Protein AF-G0EPQ3-F1 (afdb_monomer_lite)

Sequence (127 aa):
MQEYIYEPDIDYFKSIFKMFNYDDIDIEFLKEQLKNYTIQFRRMILNMNYTEPTEENGLPFISIKNYICYEVARLLTVNFVSNSDLINFIRTESLRLKELAIKDLSSIVVGENSYDSVRLYGDIKKP

Structure (mmCIF, N/CA/C/O backbone):
data_AF-G0EPQ3-F1
#
_entry.id   AF-G0EPQ3-F1
#
loop_
_atom_site.group_PDB
_atom_site.id
_atom_site.type_symbol
_atom_site.label_atom_id
_atom_site.label_alt_id
_atom_site.label_comp_id
_atom_site.label_asym_id
_atom_site.label_entity_id
_atom_site.label_seq_id
_atom_site.pdbx_PDB_ins_code
_atom_site.Cartn_x
_atom_site.Cartn_y
_atom_site.Cartn_z
_atom_site.occupancy
_atom_site.B_iso_or_equiv
_atom_site.auth_seq_id
_atom_site.auth_comp_id
_atom_site.auth_asym_id
_atom_site.auth_atom_id
_atom_site.pdbx_PDB_model_num
ATOM 1 N N . MET A 1 1 ? 3.459 -14.525 13.450 1.00 52.00 1 MET A N 1
ATOM 2 C CA . MET A 1 1 ? 3.667 -13.212 12.802 1.00 52.00 1 MET A CA 1
ATOM 3 C C . MET A 1 1 ? 2.276 -12.630 12.625 1.00 52.00 1 MET A C 1
ATOM 5 O O . MET A 1 1 ? 1.417 -13.396 12.219 1.00 52.00 1 MET A O 1
ATOM 9 N N . GLN A 1 2 ? 2.005 -11.400 13.060 1.00 62.53 2 GLN A N 1
ATOM 10 C CA . GLN A 1 2 ? 0.649 -10.843 12.985 1.00 62.53 2 GLN A CA 1
ATOM 11 C C . GLN A 1 2 ? 0.399 -10.340 11.560 1.00 62.53 2 GLN A C 1
ATOM 13 O O . GLN A 1 2 ? 1.178 -9.519 11.081 1.00 62.53 2 GLN A O 1
ATOM 18 N N . GLU A 1 3 ? -0.625 -10.874 10.898 1.00 76.94 3 GLU A N 1
ATOM 19 C CA . GLU A 1 3 ? -1.091 -10.409 9.588 1.00 76.94 3 GLU A CA 1
ATOM 20 C C . GLU A 1 3 ? -2.077 -9.256 9.795 1.00 76.94 3 GLU A C 1
ATOM 22 O O . GLU A 1 3 ? -2.974 -9.342 10.638 1.00 76.94 3 GLU A O 1
ATOM 27 N N . TYR A 1 4 ? -1.888 -8.157 9.063 1.00 89.19 4 TYR A N 1
ATOM 28 C CA . TYR A 1 4 ? -2.784 -7.003 9.112 1.00 89.19 4 TYR A CA 1
ATOM 29 C C . TYR A 1 4 ? -3.772 -7.073 7.951 1.00 89.19 4 TYR A C 1
ATOM 31 O O . TYR A 1 4 ? -3.369 -7.289 6.812 1.00 89.19 4 TYR A O 1
ATOM 39 N N . ILE A 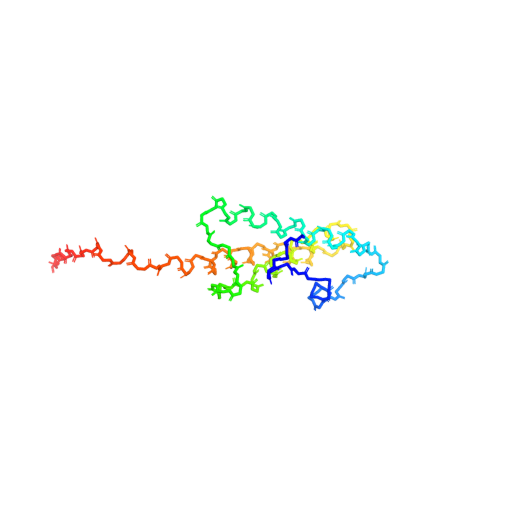1 5 ? -5.054 -6.796 8.201 1.00 90.50 5 ILE A N 1
ATOM 40 C CA . ILE A 1 5 ? -6.110 -6.860 7.167 1.00 90.50 5 ILE A CA 1
ATOM 41 C C . ILE A 1 5 ? -5.867 -5.911 5.978 1.00 90.50 5 ILE A C 1
ATOM 43 O O . ILE A 1 5 ? -6.416 -6.086 4.891 1.00 90.50 5 ILE A O 1
ATOM 47 N N . TYR A 1 6 ? -5.043 -4.883 6.194 1.00 93.06 6 TYR A N 1
ATOM 48 C CA . TYR A 1 6 ? -4.659 -3.876 5.209 1.00 93.06 6 TYR A CA 1
ATOM 49 C C . TYR A 1 6 ? -3.250 -4.070 4.646 1.00 93.06 6 TYR A C 1
ATOM 51 O O . TYR A 1 6 ? -2.821 -3.238 3.848 1.00 93.06 6 TYR A O 1
ATOM 59 N N . GLU A 1 7 ? -2.531 -5.129 5.031 1.00 95.31 7 GLU A N 1
ATOM 60 C CA . GLU A 1 7 ? -1.256 -5.478 4.403 1.00 95.31 7 GLU A CA 1
ATOM 61 C C . GLU A 1 7 ? -1.522 -5.915 2.952 1.00 95.31 7 GLU A C 1
ATOM 63 O O . GLU A 1 7 ? -2.304 -6.842 2.711 1.00 95.31 7 GLU A O 1
ATOM 68 N N . PRO A 1 8 ? -0.945 -5.240 1.944 1.00 95.56 8 PRO A N 1
ATOM 69 C CA . PRO A 1 8 ? -1.068 -5.688 0.569 1.00 95.56 8 PRO A CA 1
ATOM 70 C C . PRO A 1 8 ? -0.170 -6.889 0.303 1.00 95.56 8 PRO A C 1
ATOM 72 O O . PRO A 1 8 ? 1.026 -6.853 0.584 1.00 95.56 8 PRO A O 1
ATOM 75 N N . ASP A 1 9 ? -0.738 -7.921 -0.314 1.00 95.00 9 ASP A N 1
ATOM 76 C CA . ASP A 1 9 ? 0.043 -8.968 -0.958 1.00 95.00 9 ASP A CA 1
ATOM 77 C C . ASP A 1 9 ? 0.601 -8.486 -2.314 1.00 95.00 9 ASP A C 1
ATOM 79 O O . ASP A 1 9 ? 0.257 -7.416 -2.837 1.00 95.00 9 ASP A O 1
ATOM 83 N N . ILE A 1 10 ? 1.498 -9.288 -2.891 1.00 95.00 10 ILE A N 1
ATOM 84 C CA . ILE A 1 10 ? 2.119 -8.974 -4.183 1.00 95.00 10 ILE A CA 1
ATOM 85 C C . ILE A 1 10 ? 1.088 -8.912 -5.303 1.00 95.00 10 ILE A C 1
ATOM 87 O O . ILE A 1 10 ? 1.212 -8.066 -6.187 1.00 95.00 10 ILE A O 1
ATOM 91 N N . ASP A 1 11 ? 0.103 -9.804 -5.308 1.00 95.75 11 ASP A N 1
ATOM 92 C CA . ASP A 1 11 ? -0.851 -9.900 -6.410 1.00 95.75 11 ASP A CA 1
ATOM 93 C C . ASP A 1 11 ? -1.739 -8.653 -6.455 1.00 95.75 11 ASP A C 1
ATOM 95 O O . ASP A 1 11 ? -1.967 -8.082 -7.524 1.00 95.75 11 ASP A O 1
ATOM 99 N N . TYR A 1 12 ? -2.130 -8.140 -5.289 1.00 96.00 12 TYR A N 1
ATOM 100 C CA . TYR A 1 12 ? -2.802 -6.861 -5.127 1.00 96.00 12 TYR A CA 1
ATOM 101 C C . TYR A 1 12 ? -1.934 -5.715 -5.650 1.00 96.00 12 TYR A C 1
ATOM 103 O O . TYR A 1 12 ? -2.402 -4.916 -6.464 1.00 96.00 12 TYR A O 1
ATOM 111 N N . PHE A 1 13 ? -0.653 -5.664 -5.273 1.00 96.44 13 PHE A N 1
ATOM 112 C CA . PHE A 1 13 ? 0.275 -4.650 -5.783 1.00 96.44 13 PHE A CA 1
ATOM 113 C C . PHE A 1 13 ? 0.406 -4.698 -7.317 1.00 96.44 13 PHE A C 1
ATOM 115 O O . PHE A 1 13 ? 0.289 -3.670 -7.991 1.00 96.44 13 PHE A O 1
ATOM 122 N N . LYS A 1 14 ? 0.588 -5.898 -7.884 1.00 94.69 14 LYS A N 1
ATOM 123 C CA . LYS A 1 14 ? 0.682 -6.139 -9.334 1.00 94.69 14 LYS A CA 1
ATOM 124 C C . LYS A 1 14 ? -0.598 -5.777 -10.077 1.00 94.69 14 LYS A C 1
ATOM 126 O O . LYS A 1 14 ? -0.541 -5.303 -11.212 1.00 94.69 14 LYS A O 1
ATOM 131 N N . SER A 1 15 ? -1.753 -5.963 -9.439 1.00 95.06 15 SER A N 1
ATOM 132 C CA . SER A 1 15 ? -3.044 -5.601 -10.023 1.00 95.06 15 SER A CA 1
ATOM 133 C C . SER A 1 15 ? -3.184 -4.088 -10.242 1.00 95.06 15 SER A C 1
ATOM 135 O O . SER A 1 15 ? -3.786 -3.678 -11.238 1.00 95.06 15 SER A O 1
ATOM 137 N N . ILE A 1 16 ? -2.575 -3.276 -9.367 1.00 93.75 16 ILE A N 1
ATOM 138 C CA . ILE A 1 16 ? -2.585 -1.808 -9.437 1.00 93.75 16 ILE A CA 1
ATOM 139 C C . ILE A 1 16 ? -1.519 -1.302 -10.418 1.00 93.75 16 ILE A C 1
ATOM 141 O O . ILE A 1 16 ? -1.812 -0.454 -11.259 1.00 93.75 16 ILE A O 1
ATOM 145 N N . PHE A 1 17 ? -0.290 -1.825 -10.348 1.00 92.56 17 PHE A N 1
ATOM 146 C CA . PHE A 1 17 ? 0.865 -1.244 -11.042 1.00 92.56 17 PHE A CA 1
ATOM 147 C C . PHE A 1 17 ? 1.411 -2.087 -12.196 1.00 92.56 17 PHE A C 1
ATOM 149 O O . PHE A 1 17 ? 2.591 -2.418 -12.255 1.00 92.56 17 PHE A O 1
ATOM 156 N N . LYS A 1 18 ? 0.578 -2.328 -13.209 1.00 88.81 18 LYS A N 1
ATOM 157 C CA . LYS A 1 18 ? 0.947 -3.099 -14.416 1.00 88.81 18 LYS A CA 1
ATOM 158 C C . LYS A 1 18 ? 2.092 -2.506 -15.255 1.00 88.81 18 LYS A C 1
ATOM 160 O O . LYS A 1 18 ? 2.534 -3.134 -16.208 1.00 88.81 18 LYS A O 1
ATOM 165 N N . MET A 1 19 ? 2.525 -1.287 -14.945 1.00 82.88 19 MET A N 1
ATOM 166 C CA . MET A 1 19 ? 3.576 -0.565 -15.664 1.00 82.88 19 MET A CA 1
ATOM 167 C C . MET A 1 19 ? 5.002 -0.992 -15.289 1.00 82.88 19 MET A C 1
ATOM 169 O O . MET A 1 19 ? 5.934 -0.645 -16.008 1.00 82.88 19 MET A O 1
ATOM 173 N N . PHE A 1 20 ? 5.192 -1.689 -14.164 1.00 87.31 20 PHE A N 1
ATOM 174 C CA . PHE A 1 20 ? 6.510 -2.177 -13.763 1.00 87.31 20 PHE A CA 1
ATOM 175 C C . PHE A 1 20 ? 6.847 -3.486 -14.477 1.00 87.31 20 PHE A C 1
ATOM 177 O O . PHE A 1 20 ? 5.996 -4.369 -14.593 1.00 87.31 20 PHE A O 1
ATOM 184 N N . ASN A 1 21 ? 8.107 -3.637 -14.893 1.00 88.19 21 ASN A N 1
ATOM 185 C CA . ASN A 1 21 ? 8.623 -4.941 -15.280 1.00 88.19 21 ASN A CA 1
ATOM 186 C C . ASN A 1 21 ? 9.013 -5.722 -14.020 1.00 88.19 21 ASN A C 1
ATOM 188 O O . ASN A 1 21 ? 10.030 -5.436 -13.394 1.00 88.19 21 ASN A O 1
ATOM 192 N N . TYR A 1 22 ? 8.185 -6.686 -13.624 1.00 89.06 22 TYR A N 1
ATOM 193 C CA . TYR A 1 22 ? 8.405 -7.454 -12.398 1.00 89.06 22 TYR A CA 1
ATOM 194 C C . TYR A 1 22 ? 9.529 -8.483 -12.504 1.00 89.06 22 TYR A C 1
ATOM 196 O O . TYR A 1 22 ? 9.973 -8.966 -11.467 1.00 89.06 22 TYR A O 1
ATOM 204 N N . ASP A 1 23 ? 10.003 -8.785 -13.714 1.00 88.81 23 ASP A N 1
ATOM 205 C CA . ASP A 1 23 ? 11.164 -9.656 -13.913 1.00 88.81 23 ASP A CA 1
ATOM 206 C C . ASP A 1 23 ? 12.472 -8.962 -13.482 1.00 88.81 23 ASP A C 1
ATOM 208 O O . ASP A 1 23 ? 13.429 -9.630 -13.097 1.00 88.81 23 ASP A O 1
ATOM 212 N N . ASP A 1 24 ? 12.487 -7.622 -13.471 1.00 87.38 24 ASP A N 1
ATOM 213 C CA . ASP A 1 24 ? 13.635 -6.798 -13.064 1.00 87.38 24 ASP A CA 1
ATOM 214 C C . ASP A 1 24 ? 13.599 -6.412 -11.571 1.00 87.38 24 ASP A C 1
ATOM 216 O O . ASP A 1 24 ? 14.478 -5.698 -11.082 1.00 87.38 24 ASP A O 1
ATOM 220 N N . ILE A 1 25 ? 12.570 -6.847 -10.836 1.00 88.56 25 ILE A N 1
ATOM 221 C CA . ILE A 1 25 ? 12.334 -6.468 -9.439 1.00 88.56 25 ILE A CA 1
ATOM 222 C C . ILE A 1 25 ? 12.485 -7.696 -8.547 1.00 88.56 25 ILE A C 1
ATOM 224 O O . ILE A 1 25 ? 11.806 -8.705 -8.730 1.00 88.56 25 ILE A O 1
ATOM 228 N N . ASP A 1 26 ? 13.315 -7.579 -7.509 1.00 92.12 26 ASP A N 1
ATOM 229 C CA . ASP A 1 26 ? 13.375 -8.584 -6.450 1.00 92.12 26 ASP A CA 1
ATOM 230 C C . ASP A 1 26 ? 12.030 -8.642 -5.700 1.00 92.12 26 ASP A C 1
ATOM 232 O O . ASP A 1 26 ? 11.612 -7.707 -5.008 1.00 92.12 26 ASP A O 1
ATOM 236 N N . ILE A 1 27 ? 11.327 -9.762 -5.872 1.00 93.31 27 ILE A N 1
ATOM 237 C CA . ILE A 1 27 ? 10.005 -9.999 -5.295 1.00 93.31 27 ILE A CA 1
ATOM 238 C C . ILE A 1 27 ? 10.065 -10.118 -3.769 1.00 93.31 27 ILE A C 1
ATOM 240 O O . ILE A 1 27 ? 9.127 -9.685 -3.098 1.00 93.31 27 ILE A O 1
ATOM 244 N N . GLU A 1 28 ? 11.143 -10.661 -3.200 1.00 94.44 28 GLU A N 1
ATOM 245 C CA . GLU A 1 28 ? 11.290 -10.741 -1.743 1.00 94.44 28 GLU A CA 1
ATOM 246 C C . GLU A 1 28 ? 11.521 -9.352 -1.152 1.00 94.44 28 GLU A C 1
ATOM 248 O O . GLU A 1 28 ? 10.866 -8.985 -0.173 1.00 94.44 28 GLU A O 1
ATOM 253 N N . PHE A 1 29 ? 12.337 -8.531 -1.817 1.00 92.69 29 PHE A N 1
ATOM 254 C CA . PHE A 1 29 ? 12.464 -7.118 -1.469 1.00 92.69 29 PHE A CA 1
ATOM 255 C C . PHE A 1 29 ? 11.105 -6.403 -1.515 1.00 92.69 29 PHE A C 1
ATOM 257 O O . PHE A 1 29 ? 10.753 -5.681 -0.580 1.00 92.69 29 PHE A O 1
ATOM 264 N N . LEU A 1 30 ? 10.299 -6.631 -2.560 1.00 94.06 30 LEU A N 1
ATOM 265 C CA . LEU A 1 30 ? 8.967 -6.032 -2.682 1.00 94.06 30 LEU A CA 1
ATOM 266 C C . LEU A 1 30 ? 8.043 -6.416 -1.513 1.00 94.06 30 LEU A C 1
ATOM 268 O O . LEU A 1 30 ? 7.409 -5.533 -0.930 1.00 94.06 30 LEU A O 1
ATOM 272 N N . LYS A 1 31 ? 7.986 -7.704 -1.139 1.00 95.12 31 LYS A N 1
ATOM 273 C CA . LYS A 1 31 ? 7.214 -8.167 0.033 1.00 95.12 31 LYS A CA 1
ATOM 274 C C . LYS A 1 31 ? 7.675 -7.472 1.307 1.00 95.12 31 LYS A C 1
ATOM 276 O O . LYS A 1 31 ? 6.851 -7.011 2.096 1.00 95.12 31 LYS A O 1
ATOM 281 N N . GLU A 1 32 ? 8.989 -7.384 1.503 1.00 95.31 32 GLU A N 1
ATOM 282 C CA . GLU A 1 32 ? 9.562 -6.750 2.683 1.00 95.31 32 GLU A CA 1
ATOM 283 C C . GLU A 1 32 ? 9.166 -5.272 2.764 1.00 95.31 32 GLU A C 1
ATOM 285 O O . GLU A 1 32 ? 8.764 -4.797 3.827 1.00 95.31 32 GLU A O 1
ATOM 290 N N . GLN A 1 33 ? 9.199 -4.549 1.640 1.00 95.25 33 GLN A N 1
ATOM 291 C CA . GLN A 1 33 ? 8.776 -3.150 1.604 1.00 95.25 33 GLN A CA 1
ATOM 292 C C . GLN A 1 33 ? 7.283 -2.987 1.912 1.00 95.25 33 GLN A C 1
ATOM 294 O O . GLN A 1 33 ? 6.936 -2.141 2.736 1.00 95.25 33 GLN A O 1
ATOM 299 N N . LEU A 1 34 ? 6.398 -3.809 1.335 1.00 96.38 34 LEU A N 1
ATOM 300 C CA . LEU A 1 34 ? 4.955 -3.757 1.626 1.00 96.38 34 LEU A CA 1
ATOM 301 C C . LEU A 1 34 ? 4.674 -3.940 3.123 1.00 96.38 34 LEU A C 1
ATOM 303 O O . LEU A 1 34 ? 3.947 -3.152 3.737 1.00 96.38 34 LEU A O 1
ATOM 307 N N . LYS A 1 35 ? 5.339 -4.912 3.745 1.00 95.75 35 LYS A N 1
ATOM 308 C CA . LYS A 1 35 ? 5.240 -5.154 5.183 1.00 95.75 35 LYS A CA 1
ATOM 309 C C . LYS A 1 35 ? 5.830 -4.017 6.020 1.00 95.75 35 LYS A C 1
ATOM 311 O O . LYS A 1 35 ? 5.217 -3.572 6.993 1.00 95.75 35 LYS A O 1
ATOM 316 N N . ASN A 1 36 ? 7.003 -3.510 5.648 1.00 95.69 36 ASN A N 1
ATOM 317 C CA . ASN A 1 36 ? 7.658 -2.411 6.355 1.00 95.69 36 ASN A CA 1
ATOM 318 C C . ASN A 1 36 ? 6.779 -1.154 6.363 1.00 95.69 36 ASN A C 1
ATOM 320 O O . ASN A 1 36 ? 6.590 -0.544 7.418 1.00 95.69 36 ASN A O 1
ATOM 324 N N . TYR A 1 37 ? 6.185 -0.796 5.223 1.00 95.50 37 TYR A N 1
ATOM 325 C CA . TYR A 1 37 ? 5.268 0.341 5.132 1.00 95.50 37 TYR A CA 1
ATOM 326 C C . TYR A 1 37 ? 3.951 0.10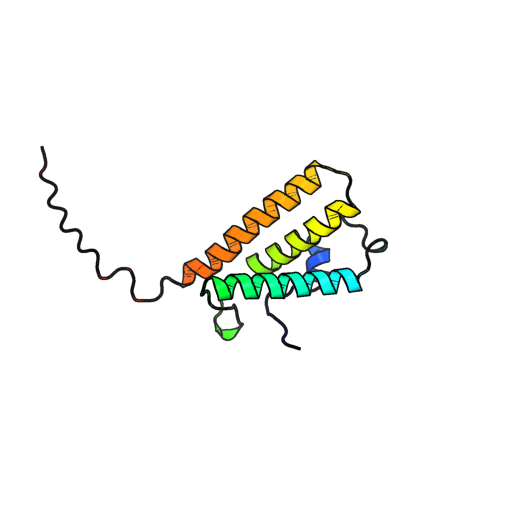9 5.884 1.00 95.50 37 TYR A C 1
ATOM 328 O O . TYR A 1 37 ? 3.442 1.047 6.499 1.00 95.50 37 TYR A O 1
ATOM 336 N N . THR A 1 38 ? 3.450 -1.128 5.935 1.00 95.88 38 THR A N 1
ATOM 337 C CA . THR A 1 38 ? 2.303 -1.505 6.782 1.00 95.88 38 THR A CA 1
ATOM 338 C C . THR A 1 38 ? 2.593 -1.220 8.259 1.00 95.88 38 THR A C 1
ATOM 340 O O . THR A 1 38 ? 1.833 -0.516 8.927 1.00 95.88 38 THR A O 1
ATOM 343 N N . ILE A 1 39 ? 3.747 -1.670 8.765 1.00 95.06 39 ILE A N 1
ATOM 344 C CA . ILE A 1 39 ? 4.177 -1.427 10.152 1.00 95.06 39 ILE A CA 1
ATOM 345 C C . ILE A 1 39 ? 4.383 0.071 10.419 1.00 95.06 39 ILE A C 1
ATOM 347 O O . ILE A 1 39 ? 4.025 0.565 11.492 1.00 95.06 39 ILE A O 1
ATOM 351 N N . GLN A 1 40 ? 4.962 0.812 9.469 1.00 94.19 40 GLN A N 1
ATOM 352 C CA . GLN A 1 40 ? 5.144 2.260 9.598 1.00 94.19 40 GLN A CA 1
ATOM 353 C C . GLN A 1 40 ? 3.805 2.997 9.684 1.00 94.19 40 GLN A C 1
ATOM 355 O O . GLN A 1 40 ? 3.634 3.838 10.568 1.00 94.19 40 GLN A O 1
ATOM 360 N N . PHE A 1 41 ? 2.849 2.664 8.813 1.00 93.31 41 PHE A N 1
ATOM 361 C CA . PHE A 1 41 ? 1.518 3.263 8.846 1.00 93.31 41 PHE A CA 1
ATOM 362 C C . PHE A 1 41 ? 0.797 2.939 10.156 1.00 93.31 41 PHE A C 1
ATOM 364 O O . PHE A 1 41 ? 0.276 3.843 10.803 1.00 93.31 41 PHE A O 1
ATOM 371 N N . ARG A 1 42 ? 0.863 1.685 10.615 1.00 93.56 42 ARG A N 1
ATOM 372 C CA . ARG A 1 42 ? 0.325 1.278 11.917 1.00 93.56 42 ARG A CA 1
ATOM 373 C C . ARG A 1 42 ? 0.874 2.127 13.064 1.00 93.56 42 ARG A C 1
ATOM 375 O O . ARG A 1 42 ? 0.121 2.653 13.877 1.00 93.56 42 ARG A O 1
ATOM 382 N N . ARG A 1 43 ? 2.199 2.284 13.136 1.00 93.81 43 ARG A N 1
ATOM 383 C CA . ARG A 1 43 ? 2.840 3.131 14.157 1.00 93.81 43 ARG A CA 1
ATOM 384 C C . ARG A 1 43 ? 2.345 4.572 14.069 1.00 93.81 43 ARG A C 1
ATOM 386 O O . ARG A 1 43 ? 2.078 5.178 15.100 1.00 93.81 43 ARG A O 1
ATOM 393 N N . MET A 1 44 ? 2.201 5.105 12.856 1.00 92.38 44 MET A N 1
ATOM 394 C CA . MET A 1 44 ? 1.685 6.455 12.634 1.00 92.38 44 MET A CA 1
ATOM 395 C C . MET A 1 44 ? 0.269 6.617 13.198 1.00 92.38 44 MET A C 1
ATOM 397 O O . MET A 1 44 ? 0.043 7.546 13.966 1.00 92.38 44 MET A O 1
ATOM 401 N N . ILE A 1 45 ? -0.663 5.717 12.871 1.00 91.81 45 ILE A N 1
ATOM 402 C CA . ILE A 1 45 ? -2.058 5.847 13.320 1.00 91.81 45 ILE A CA 1
ATOM 403 C C . ILE A 1 45 ? -2.198 5.671 14.836 1.00 91.81 45 ILE A C 1
ATOM 405 O O . ILE A 1 45 ? -2.932 6.428 15.465 1.00 91.81 45 ILE A O 1
ATOM 409 N N . LEU A 1 46 ? -1.424 4.766 15.444 1.00 89.44 46 LEU A N 1
ATOM 410 C CA . LEU A 1 46 ? -1.413 4.583 16.898 1.00 89.44 46 LEU A CA 1
ATOM 411 C C . LEU A 1 46 ? -0.829 5.802 17.621 1.00 89.44 46 LEU A C 1
ATOM 413 O O . LEU A 1 46 ? -1.374 6.228 18.633 1.00 89.44 46 LEU A O 1
ATOM 417 N N . ASN A 1 47 ? 0.226 6.417 17.075 1.00 91.81 47 ASN A N 1
ATOM 418 C CA . ASN A 1 47 ? 0.780 7.666 17.611 1.00 91.81 47 ASN A CA 1
ATOM 419 C C . ASN A 1 47 ? -0.209 8.841 17.512 1.00 91.81 47 ASN A C 1
ATOM 421 O O . ASN A 1 47 ? -0.111 9.794 18.280 1.00 91.81 47 ASN A O 1
ATOM 425 N N . MET A 1 48 ? -1.150 8.782 16.567 1.00 88.81 48 MET A N 1
ATOM 426 C CA . MET A 1 48 ? -2.241 9.749 16.415 1.00 88.81 48 MET A CA 1
ATOM 427 C C . MET A 1 48 ? -3.484 9.390 17.250 1.00 88.81 48 MET A C 1
ATOM 429 O O . MET A 1 48 ? -4.488 10.091 17.160 1.00 88.81 48 MET A O 1
ATOM 433 N N . ASN A 1 49 ? -3.420 8.340 18.078 1.00 88.38 49 ASN A N 1
ATOM 434 C CA . ASN A 1 49 ? -4.530 7.800 18.872 1.00 88.38 49 ASN A CA 1
ATOM 435 C C . ASN A 1 49 ? -5.729 7.301 18.043 1.00 88.38 49 ASN A C 1
ATOM 437 O O . ASN A 1 49 ? -6.853 7.275 18.543 1.00 88.38 49 ASN A O 1
ATOM 441 N N . TYR A 1 50 ? -5.513 6.890 16.791 1.00 88.25 50 TYR A N 1
ATOM 442 C CA . TYR A 1 50 ? -6.544 6.208 16.009 1.00 88.25 50 TYR A CA 1
ATOM 443 C C . TYR A 1 50 ? -6.601 4.718 16.341 1.00 88.25 50 TYR A C 1
ATOM 445 O O . TYR A 1 50 ? -5.584 4.075 16.614 1.00 88.25 50 TYR A O 1
ATOM 453 N N . THR A 1 51 ? -7.804 4.160 16.252 1.00 87.88 51 THR A N 1
ATOM 454 C CA . THR A 1 51 ? -8.034 2.721 16.354 1.00 87.88 51 THR A CA 1
ATOM 455 C C . THR A 1 51 ? -7.512 2.014 15.105 1.00 87.88 51 THR A C 1
ATOM 457 O O . THR A 1 51 ? -7.753 2.444 13.978 1.00 87.88 51 THR A O 1
ATOM 460 N N . GLU A 1 52 ? -6.792 0.915 15.308 1.00 89.38 52 GLU A N 1
ATOM 461 C CA . GLU A 1 52 ? -6.330 0.052 14.223 1.00 89.38 52 GLU A CA 1
ATOM 462 C C . GLU A 1 52 ? -7.517 -0.680 13.567 1.00 89.38 52 GLU A C 1
ATOM 464 O O . GLU A 1 52 ? -8.328 -1.266 14.288 1.00 89.38 52 GLU A O 1
ATOM 469 N N . PRO A 1 53 ? -7.635 -0.692 12.227 1.00 88.75 53 PRO A N 1
ATOM 470 C CA . PRO A 1 53 ? -8.650 -1.482 11.540 1.00 88.75 53 PRO A CA 1
ATOM 471 C C . PRO A 1 53 ? -8.485 -2.980 11.773 1.00 88.75 53 PRO A C 1
ATOM 473 O O . PRO A 1 53 ? -7.404 -3.536 11.577 1.00 88.75 53 PRO A O 1
ATOM 476 N N . THR A 1 54 ? -9.582 -3.628 12.146 1.00 88.25 54 THR A N 1
ATOM 477 C CA . THR A 1 54 ? -9.702 -5.079 12.300 1.00 88.25 54 THR A CA 1
ATOM 478 C C . THR A 1 54 ? -10.971 -5.556 11.599 1.00 88.25 54 THR A C 1
ATOM 480 O O . THR A 1 54 ? -11.861 -4.759 11.299 1.00 88.25 54 THR A O 1
ATOM 483 N N . GLU A 1 55 ? -11.081 -6.858 11.330 1.00 83.19 55 GLU A N 1
ATOM 484 C CA . GLU A 1 55 ? -12.320 -7.413 10.761 1.00 83.19 55 GLU A CA 1
ATOM 485 C C . GLU A 1 55 ? -13.526 -7.165 11.682 1.00 83.19 55 GLU A C 1
ATOM 487 O O . GLU A 1 55 ? -14.638 -6.951 11.211 1.00 83.19 55 GLU A O 1
ATOM 492 N N . GLU A 1 56 ? -13.291 -7.132 12.997 1.00 83.62 56 GLU A N 1
ATOM 493 C CA . GLU A 1 56 ? -14.323 -6.968 14.023 1.00 83.62 56 GLU A CA 1
ATOM 494 C C . GLU A 1 56 ? -14.878 -5.542 14.102 1.00 83.62 56 GLU A C 1
ATOM 496 O O . GLU A 1 56 ? -16.075 -5.363 14.321 1.00 83.62 56 GLU A O 1
ATOM 501 N N . ASN A 1 57 ? -14.030 -4.519 13.938 1.00 82.12 57 ASN A N 1
ATOM 502 C CA . ASN A 1 57 ? -14.464 -3.123 14.050 1.00 82.12 57 ASN A CA 1
ATOM 503 C C . ASN A 1 57 ? -14.952 -2.521 12.726 1.00 82.12 57 ASN A C 1
ATOM 505 O O . ASN A 1 57 ? -15.475 -1.407 12.727 1.00 82.12 57 ASN A O 1
ATOM 509 N N . GLY A 1 58 ? -14.791 -3.244 11.611 1.00 77.38 58 GLY A N 1
ATOM 510 C CA . GLY A 1 58 ? -15.300 -2.851 10.298 1.00 77.38 58 GLY A CA 1
ATOM 511 C C . GLY A 1 58 ? -14.741 -1.524 9.779 1.00 77.38 58 GLY A C 1
ATOM 512 O O . GLY A 1 58 ? -15.344 -0.922 8.889 1.00 77.38 58 GLY A O 1
ATOM 513 N N . LEU A 1 59 ? -13.621 -1.041 10.332 1.00 84.81 59 LEU A N 1
ATOM 514 C CA . LEU A 1 59 ? -13.040 0.227 9.909 1.00 84.81 59 LEU A CA 1
ATOM 515 C C . LEU A 1 59 ? -12.559 0.130 8.450 1.00 84.81 59 LEU A C 1
ATOM 517 O O . LEU A 1 59 ? -11.967 -0.878 8.050 1.00 84.81 59 LEU A O 1
ATOM 521 N N . PRO A 1 60 ? -12.768 1.182 7.642 1.00 86.50 60 PRO A N 1
ATOM 522 C CA . PRO A 1 60 ? -12.310 1.230 6.260 1.00 86.50 60 PRO A CA 1
ATOM 523 C C . PRO A 1 60 ? -10.792 1.045 6.172 1.00 86.50 60 PRO A C 1
ATOM 525 O O . PRO A 1 60 ? -10.015 1.744 6.820 1.00 86.50 60 PRO A O 1
ATOM 528 N N . PHE A 1 61 ? -10.370 0.107 5.325 1.00 89.75 61 PHE A N 1
ATOM 529 C CA . PHE A 1 61 ? -8.967 -0.296 5.231 1.00 89.75 61 PHE A CA 1
ATOM 530 C C . PHE A 1 61 ? -8.415 -0.322 3.795 1.00 89.75 61 PHE A C 1
ATOM 532 O O . PHE A 1 61 ? -7.203 -0.391 3.593 1.00 89.75 61 PHE A O 1
ATOM 539 N N . ILE A 1 62 ? -9.277 -0.194 2.778 1.00 91.25 62 ILE A N 1
ATOM 540 C CA . ILE A 1 62 ? -8.875 -0.191 1.359 1.00 91.25 62 ILE A CA 1
ATOM 541 C C . ILE A 1 62 ? -7.980 1.014 1.039 1.00 91.25 62 ILE A C 1
ATOM 543 O O . ILE A 1 62 ? -6.957 0.863 0.374 1.00 91.25 62 ILE A O 1
ATOM 547 N N . SER A 1 63 ? -8.320 2.204 1.544 1.00 91.62 63 SER A N 1
ATOM 548 C CA . SER A 1 63 ? -7.514 3.420 1.362 1.00 91.62 63 SER A CA 1
ATOM 549 C C . SER A 1 63 ? -6.113 3.270 1.965 1.00 91.62 63 SER A C 1
ATOM 551 O O . SER A 1 63 ? -5.136 3.715 1.365 1.00 91.62 63 SER A O 1
ATOM 553 N N . ILE A 1 64 ? -6.001 2.574 3.103 1.00 93.81 64 ILE A N 1
ATOM 554 C CA . ILE A 1 64 ? -4.723 2.246 3.752 1.00 93.81 64 ILE A CA 1
ATOM 555 C C . ILE A 1 64 ? -3.916 1.287 2.873 1.00 93.81 64 ILE A C 1
ATOM 557 O O . ILE A 1 64 ? -2.749 1.549 2.578 1.00 93.81 64 ILE A O 1
ATOM 561 N N . LYS A 1 65 ? -4.556 0.211 2.399 1.00 95.38 65 LYS A N 1
ATOM 562 C CA . LYS A 1 65 ? -3.942 -0.788 1.513 1.00 95.38 65 LYS A CA 1
ATOM 563 C C . LYS A 1 65 ? -3.395 -0.138 0.235 1.00 95.38 65 LYS A C 1
ATOM 565 O O . LYS A 1 65 ? -2.259 -0.392 -0.166 1.00 95.38 65 LYS A O 1
ATOM 570 N N . ASN A 1 66 ? -4.167 0.768 -0.366 1.00 95.88 66 ASN A N 1
ATOM 571 C CA . ASN A 1 66 ? -3.751 1.529 -1.542 1.00 95.88 66 ASN A CA 1
ATOM 572 C C . ASN A 1 66 ? -2.608 2.497 -1.227 1.00 95.88 66 ASN A C 1
ATOM 574 O O . ASN A 1 66 ? -1.635 2.528 -1.972 1.00 95.88 66 ASN A O 1
ATOM 578 N N . TYR A 1 67 ? -2.680 3.243 -0.122 1.00 96.12 67 TYR A N 1
ATOM 579 C CA . TYR A 1 67 ? -1.593 4.125 0.308 1.00 96.12 67 TYR A CA 1
ATOM 580 C C . TYR A 1 67 ? -0.259 3.369 0.427 1.00 96.12 67 TYR A C 1
ATOM 582 O O . TYR A 1 67 ? 0.748 3.813 -0.123 1.00 96.12 67 TYR A O 1
ATOM 590 N N . ILE A 1 68 ? -0.261 2.196 1.069 1.00 96.75 68 ILE A N 1
ATOM 591 C CA . ILE A 1 68 ? 0.938 1.356 1.214 1.00 96.75 68 ILE A CA 1
ATOM 592 C C . ILE A 1 68 ? 1.494 0.966 -0.161 1.00 96.75 68 ILE A C 1
ATOM 594 O O . ILE A 1 68 ? 2.694 1.103 -0.401 1.00 96.75 68 ILE A O 1
ATOM 598 N N . CYS A 1 69 ? 0.629 0.543 -1.090 1.00 97.12 69 CYS A N 1
ATOM 599 C CA . CYS A 1 69 ? 1.050 0.219 -2.453 1.00 97.12 69 CYS A CA 1
ATOM 600 C C . CYS A 1 69 ? 1.684 1.433 -3.152 1.00 97.12 69 CYS A C 1
ATOM 602 O O . CYS A 1 69 ? 2.732 1.305 -3.778 1.00 97.12 69 CYS A O 1
ATOM 604 N N . TYR A 1 70 ? 1.092 2.622 -3.035 1.00 96.38 70 TYR A N 1
ATOM 605 C CA . TYR A 1 70 ? 1.618 3.827 -3.682 1.00 96.38 70 TYR A CA 1
ATOM 606 C C . TYR A 1 70 ? 2.940 4.314 -3.075 1.00 96.38 70 TYR A C 1
ATOM 608 O O . TYR A 1 70 ? 3.808 4.773 -3.818 1.00 96.38 70 TYR A O 1
ATOM 616 N N . GLU A 1 71 ? 3.158 4.157 -1.769 1.00 95.25 71 GLU A N 1
ATOM 617 C CA . GLU A 1 71 ? 4.457 4.454 -1.155 1.00 95.25 71 GLU A CA 1
ATOM 618 C C . GLU A 1 71 ? 5.562 3.506 -1.637 1.00 95.25 71 GLU A C 1
ATOM 620 O O . GLU A 1 71 ? 6.661 3.956 -1.971 1.00 95.25 71 GLU A O 1
ATOM 625 N N . VAL A 1 72 ? 5.268 2.209 -1.750 1.00 95.25 72 VAL A N 1
ATOM 626 C CA . VAL A 1 72 ? 6.226 1.236 -2.293 1.00 95.25 72 VAL A CA 1
ATOM 627 C C . VAL A 1 72 ? 6.483 1.490 -3.780 1.00 95.25 72 VAL A C 1
ATOM 629 O O . VAL A 1 72 ? 7.634 1.502 -4.214 1.00 95.25 72 VAL A O 1
ATOM 632 N N . ALA A 1 73 ? 5.446 1.790 -4.567 1.00 93.75 73 ALA A N 1
ATOM 633 C CA . ALA A 1 73 ? 5.605 2.165 -5.971 1.00 93.75 73 ALA A CA 1
ATOM 634 C C . ALA A 1 73 ? 6.450 3.433 -6.131 1.00 93.75 73 ALA A C 1
ATOM 636 O O . ALA A 1 73 ? 7.298 3.491 -7.020 1.00 93.75 73 ALA A O 1
ATOM 637 N N . ARG A 1 74 ? 6.291 4.421 -5.240 1.00 91.94 74 ARG A N 1
ATOM 638 C CA . ARG A 1 74 ? 7.136 5.620 -5.214 1.00 91.94 74 ARG A CA 1
ATOM 639 C C . ARG A 1 74 ? 8.609 5.248 -5.051 1.00 91.94 74 ARG A C 1
ATOM 641 O O . ARG A 1 74 ? 9.439 5.770 -5.792 1.00 91.94 74 ARG A O 1
ATOM 648 N N . LEU A 1 75 ? 8.929 4.326 -4.141 1.00 90.94 75 LEU A N 1
ATOM 649 C CA . LEU A 1 75 ? 10.295 3.834 -3.944 1.00 90.94 75 LEU A CA 1
ATOM 650 C C . LEU A 1 75 ? 10.842 3.127 -5.195 1.00 90.94 75 LEU A C 1
ATOM 652 O O . LEU A 1 75 ? 11.979 3.377 -5.589 1.00 90.94 75 LEU A O 1
ATOM 656 N N . LEU A 1 76 ? 10.029 2.303 -5.861 1.00 89.06 76 LEU A N 1
ATOM 657 C CA . LEU A 1 76 ? 10.429 1.638 -7.106 1.00 89.06 76 LEU A CA 1
ATOM 658 C C . LEU A 1 76 ? 10.649 2.633 -8.249 1.00 89.06 76 LEU A C 1
ATOM 660 O O . LEU A 1 76 ? 11.623 2.516 -8.989 1.00 89.06 76 LEU A O 1
ATOM 664 N N . THR A 1 77 ? 9.789 3.643 -8.391 1.00 86.38 77 THR A N 1
ATOM 665 C CA . THR A 1 77 ? 9.904 4.593 -9.507 1.00 86.38 77 THR A CA 1
ATOM 666 C C . THR A 1 77 ? 11.193 5.398 -9.509 1.00 86.38 77 THR A C 1
ATOM 668 O O . THR A 1 77 ? 11.668 5.740 -10.583 1.00 86.38 77 THR A O 1
ATOM 671 N N . VAL A 1 78 ? 11.804 5.635 -8.346 1.00 78.38 78 VAL A N 1
ATOM 672 C CA . VAL A 1 78 ? 13.116 6.297 -8.262 1.00 78.38 78 VAL A CA 1
ATOM 673 C C . VAL A 1 78 ? 14.215 5.469 -8.936 1.00 78.38 78 VAL A C 1
ATOM 675 O O . VAL A 1 78 ? 15.159 6.038 -9.475 1.00 78.38 78 VAL A O 1
ATOM 678 N N . ASN A 1 79 ? 14.089 4.140 -8.926 1.00 74.50 79 ASN A N 1
ATOM 679 C CA . ASN A 1 79 ? 15.131 3.226 -9.393 1.00 74.50 79 ASN A CA 1
ATOM 680 C C . ASN A 1 79 ? 14.859 2.653 -10.791 1.00 74.50 79 ASN A C 1
ATOM 682 O O . ASN A 1 79 ? 15.803 2.329 -11.504 1.00 74.50 79 ASN A O 1
ATOM 686 N N . PHE A 1 80 ? 13.588 2.528 -11.187 1.00 79.19 80 PHE A N 1
ATOM 687 C CA . PHE A 1 80 ? 13.193 1.756 -12.375 1.00 79.19 80 PHE A CA 1
ATOM 688 C C . PHE A 1 80 ? 12.414 2.554 -13.425 1.00 79.19 80 PHE A C 1
ATOM 690 O O . PHE A 1 80 ? 12.130 2.034 -14.501 1.00 79.19 80 PHE A O 1
ATOM 697 N N . VAL A 1 81 ? 12.036 3.803 -13.141 1.00 78.44 81 VAL A N 1
ATOM 698 C CA . VAL A 1 81 ? 11.195 4.606 -14.038 1.00 78.44 81 VAL A CA 1
ATOM 699 C C . VAL A 1 81 ? 11.899 5.915 -14.370 1.00 78.44 81 VAL A C 1
ATOM 701 O O . VAL A 1 81 ? 12.311 6.651 -13.486 1.00 78.44 81 VAL A O 1
ATOM 704 N N . SER A 1 82 ? 12.010 6.237 -15.660 1.00 77.94 82 SER A N 1
ATOM 705 C CA . SER A 1 82 ? 12.584 7.514 -16.124 1.00 77.94 82 SER A CA 1
ATOM 706 C C . SER A 1 82 ? 11.521 8.552 -16.504 1.00 77.94 82 SER A C 1
ATOM 708 O O . SER A 1 82 ? 11.846 9.706 -16.770 1.00 77.94 82 SER A O 1
ATOM 710 N N . ASN A 1 83 ? 10.246 8.154 -16.553 1.00 84.56 83 ASN A N 1
ATOM 711 C CA . ASN A 1 83 ? 9.136 9.037 -16.895 1.00 84.56 83 ASN A CA 1
ATOM 712 C C . ASN A 1 83 ? 8.757 9.921 -15.691 1.00 84.56 83 ASN A C 1
ATOM 714 O O . ASN A 1 83 ? 8.179 9.445 -14.711 1.00 84.56 83 ASN A O 1
ATOM 718 N N . SER A 1 84 ? 9.064 11.217 -15.787 1.00 85.44 84 SER A N 1
ATOM 719 C CA . SER A 1 84 ? 8.815 12.206 -14.733 1.00 85.44 84 SER A CA 1
ATOM 720 C C . SER A 1 84 ? 7.337 12.401 -14.407 1.00 85.44 84 SER A C 1
ATOM 722 O O . SER A 1 84 ? 6.997 12.609 -13.244 1.00 85.44 84 SER A O 1
ATOM 724 N N . ASP A 1 85 ? 6.453 12.318 -15.401 1.00 85.75 85 ASP A N 1
ATOM 725 C CA . ASP A 1 85 ? 5.016 12.523 -15.201 1.00 85.75 85 ASP A CA 1
ATOM 726 C C . ASP A 1 85 ? 4.425 11.378 -14.382 1.00 85.75 85 ASP A C 1
ATOM 728 O O . ASP A 1 85 ? 3.668 11.610 -13.441 1.00 85.75 85 ASP A O 1
ATOM 732 N N . LEU A 1 86 ? 4.849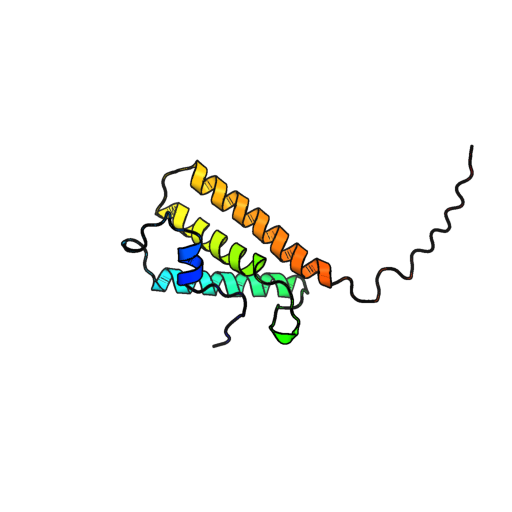 10.145 -14.673 1.00 85.50 86 LEU A N 1
ATOM 733 C CA . LEU A 1 86 ? 4.454 8.970 -13.904 1.00 85.50 86 LEU A CA 1
ATOM 734 C C . LEU A 1 86 ? 4.962 9.038 -12.457 1.00 85.50 86 LEU A C 1
ATOM 736 O O . LEU A 1 86 ? 4.201 8.780 -11.523 1.00 85.50 86 LEU A O 1
ATOM 740 N N . ILE A 1 87 ? 6.226 9.427 -12.261 1.00 87.75 87 ILE A N 1
ATOM 741 C CA . ILE A 1 87 ? 6.802 9.630 -10.923 1.00 87.75 87 ILE A CA 1
ATOM 742 C C . ILE A 1 87 ? 5.982 10.666 -10.141 1.00 87.75 87 ILE A C 1
ATOM 744 O O . ILE A 1 87 ? 5.607 10.433 -8.988 1.00 87.75 87 ILE A O 1
ATOM 748 N N . ASN A 1 88 ? 5.671 11.805 -10.765 1.00 88.44 88 ASN A N 1
ATOM 749 C CA . ASN A 1 88 ? 4.905 12.880 -10.138 1.00 88.44 88 ASN A CA 1
ATOM 750 C C . ASN A 1 88 ? 3.461 12.469 -9.837 1.00 88.44 88 ASN A C 1
ATOM 752 O O . ASN A 1 88 ? 2.941 12.820 -8.773 1.00 88.44 88 ASN A O 1
ATOM 756 N N . PHE A 1 89 ? 2.837 11.692 -10.724 1.00 90.62 89 PHE A N 1
ATOM 757 C CA . PHE A 1 89 ? 1.511 11.128 -10.506 1.00 90.62 89 PHE A CA 1
ATOM 758 C C . PHE A 1 89 ? 1.495 10.227 -9.267 1.00 90.62 89 PHE A C 1
ATOM 760 O O . PHE A 1 89 ? 0.731 10.486 -8.342 1.00 90.62 89 PHE A O 1
ATOM 767 N N . ILE A 1 90 ? 2.390 9.236 -9.188 1.00 91.81 90 ILE A N 1
ATOM 768 C CA . ILE A 1 90 ? 2.456 8.300 -8.051 1.00 91.81 90 ILE A CA 1
ATOM 769 C C . ILE A 1 90 ? 2.734 9.043 -6.746 1.00 91.81 90 ILE A C 1
ATOM 771 O O . ILE A 1 90 ? 2.135 8.740 -5.715 1.00 91.81 90 ILE A O 1
ATOM 775 N N . ARG A 1 91 ? 3.615 10.047 -6.779 1.00 89.69 91 ARG A N 1
ATOM 776 C CA . ARG A 1 91 ? 3.934 10.861 -5.603 1.00 89.69 91 ARG A CA 1
ATOM 777 C C . ARG A 1 91 ? 2.723 11.650 -5.108 1.00 89.69 91 ARG A C 1
ATOM 779 O O . ARG A 1 91 ? 2.466 11.664 -3.907 1.00 89.69 91 ARG A O 1
ATOM 786 N N . THR A 1 92 ? 1.994 12.286 -6.023 1.00 92.44 92 THR A N 1
ATOM 787 C CA . THR A 1 92 ? 0.777 13.051 -5.711 1.00 92.44 92 THR A CA 1
ATOM 788 C C . THR A 1 92 ? -0.320 12.134 -5.182 1.00 92.44 92 THR A C 1
ATOM 790 O O . THR A 1 92 ? -0.939 12.424 -4.160 1.00 92.44 92 THR A O 1
ATOM 793 N N . GLU A 1 93 ? -0.517 10.994 -5.835 1.00 92.94 93 GLU A N 1
ATOM 794 C CA . GLU A 1 93 ? -1.565 10.045 -5.480 1.00 92.94 93 GLU A CA 1
ATOM 795 C C . GLU A 1 93 ? -1.289 9.357 -4.138 1.00 92.94 93 GLU A C 1
ATOM 797 O O . GLU A 1 93 ? -2.211 9.176 -3.345 1.00 92.94 93 GLU A O 1
ATOM 802 N N . SER A 1 94 ? -0.019 9.080 -3.813 1.00 91.94 94 SER A N 1
ATOM 803 C CA . SER A 1 94 ? 0.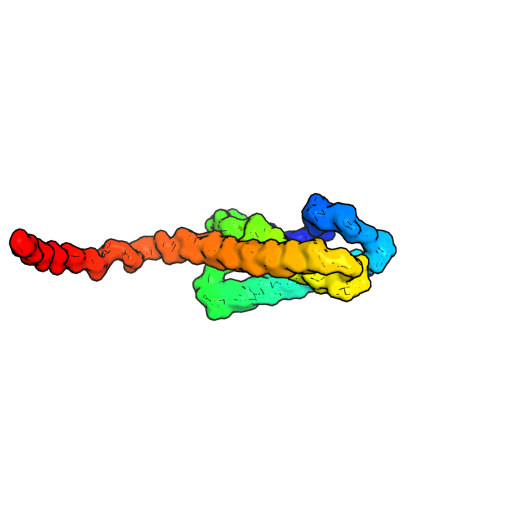370 8.597 -2.481 1.00 91.94 94 SER A CA 1
ATOM 804 C C . SER A 1 94 ? -0.051 9.572 -1.374 1.00 91.94 94 SER A C 1
ATOM 806 O O . SER A 1 94 ? -0.644 9.169 -0.372 1.00 91.94 94 SER A O 1
ATOM 808 N N . LEU A 1 95 ? 0.192 10.876 -1.563 1.00 93.12 95 LEU A N 1
ATOM 809 C CA . LEU A 1 95 ? -0.210 11.903 -0.595 1.00 93.12 95 LEU A CA 1
ATOM 810 C C . LEU A 1 95 ? -1.735 11.971 -0.448 1.00 93.12 95 LEU A C 1
ATOM 812 O O . LEU A 1 95 ? -2.242 11.958 0.674 1.00 93.12 95 LEU A O 1
ATOM 816 N N . ARG A 1 96 ? -2.466 11.956 -1.569 1.00 94.50 96 ARG A N 1
ATOM 817 C CA . ARG A 1 96 ? -3.935 11.958 -1.578 1.00 94.50 96 ARG A CA 1
ATOM 818 C C . ARG A 1 96 ? -4.513 10.746 -0.841 1.00 94.50 96 ARG A C 1
ATOM 820 O O . ARG A 1 96 ? -5.452 10.882 -0.058 1.00 94.50 96 ARG A O 1
ATOM 827 N N . LEU A 1 97 ? -3.954 9.557 -1.072 1.00 93.75 97 LEU A N 1
ATOM 828 C CA . LEU A 1 97 ? -4.380 8.319 -0.415 1.00 93.75 97 LEU A CA 1
ATOM 829 C C . LEU A 1 97 ? -4.043 8.311 1.075 1.00 93.75 97 LEU A C 1
ATOM 831 O O . LEU A 1 97 ? -4.833 7.799 1.864 1.00 93.75 97 LEU A O 1
ATOM 835 N N . LYS A 1 98 ? -2.921 8.917 1.478 1.00 92.94 98 LYS A N 1
ATOM 836 C CA . LYS A 1 98 ? -2.582 9.096 2.893 1.00 92.94 98 LYS A CA 1
ATOM 837 C C . LYS A 1 98 ? -3.634 9.929 3.620 1.00 92.94 98 LYS A C 1
ATOM 839 O O . LYS A 1 98 ? -4.090 9.544 4.694 1.00 92.94 98 LYS A O 1
ATOM 844 N N . GLU A 1 99 ? -4.012 11.065 3.041 1.00 91.88 99 GLU A N 1
ATOM 845 C CA . GLU A 1 99 ? -5.041 11.946 3.601 1.00 91.88 99 GLU A CA 1
ATOM 846 C C . GLU A 1 99 ? -6.394 11.243 3.674 1.00 91.88 99 GLU A C 1
ATOM 848 O O . GLU A 1 99 ? -7.071 11.318 4.699 1.00 91.88 99 GLU A O 1
ATOM 853 N N . LEU A 1 100 ? -6.759 10.508 2.618 1.00 91.69 100 LEU A N 1
ATOM 854 C CA . LEU A 1 100 ? -7.984 9.717 2.592 1.00 91.69 100 LEU A CA 1
ATOM 855 C C . LEU A 1 100 ? -7.980 8.637 3.678 1.00 91.69 100 LEU A C 1
ATOM 857 O O . LEU A 1 100 ? -8.943 8.537 4.424 1.00 91.69 100 LEU A O 1
ATOM 861 N N . ALA A 1 101 ? -6.885 7.892 3.828 1.00 91.31 101 ALA A N 1
ATOM 862 C CA . ALA A 1 101 ? -6.748 6.867 4.857 1.00 91.31 101 ALA A CA 1
ATOM 863 C C . ALA A 1 101 ? -6.891 7.442 6.277 1.00 91.31 101 ALA A C 1
ATOM 865 O O . ALA A 1 101 ? -7.558 6.853 7.121 1.00 91.31 101 ALA A O 1
ATOM 866 N N . ILE A 1 102 ? -6.313 8.617 6.545 1.00 89.44 102 ILE A N 1
ATOM 867 C CA . ILE A 1 102 ? -6.470 9.300 7.839 1.00 89.44 102 ILE A CA 1
ATOM 868 C C . ILE A 1 102 ? -7.909 9.800 8.027 1.00 89.44 102 ILE A C 1
ATOM 870 O O . ILE A 1 102 ? -8.459 9.688 9.121 1.00 89.44 102 ILE A O 1
ATOM 874 N N . LYS A 1 103 ? -8.534 10.344 6.977 1.00 88.00 103 LYS A N 1
ATOM 875 C CA . LYS A 1 103 ? -9.930 10.800 7.012 1.00 88.00 103 LYS A CA 1
ATOM 876 C C . LYS A 1 103 ? -10.899 9.650 7.279 1.00 88.00 103 LYS A C 1
ATOM 878 O O . LYS A 1 103 ? -11.828 9.802 8.064 1.00 88.00 103 LYS A O 1
ATOM 883 N N . ASP A 1 104 ? -10.672 8.513 6.642 1.00 85.88 104 ASP A N 1
ATOM 884 C CA . ASP A 1 104 ? -11.464 7.302 6.809 1.00 85.88 104 ASP A CA 1
ATOM 885 C C . ASP A 1 104 ? -11.419 6.835 8.276 1.00 85.88 104 ASP A C 1
ATOM 887 O O . ASP A 1 104 ? -12.465 6.582 8.875 1.00 85.88 104 ASP A O 1
ATOM 891 N N . LEU A 1 105 ? -10.234 6.864 8.899 1.00 85.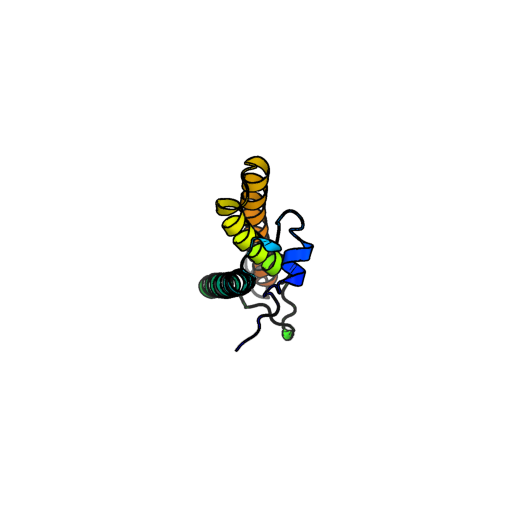62 105 LEU A N 1
ATOM 892 C CA . LEU A 1 105 ? -10.054 6.567 10.324 1.00 85.62 105 LEU A CA 1
ATOM 893 C C . LEU A 1 105 ? -10.679 7.621 11.250 1.00 85.62 105 LEU A C 1
ATOM 895 O O . LEU A 1 105 ? -11.224 7.271 12.293 1.00 85.62 105 LEU A O 1
ATOM 899 N N . SER A 1 106 ? -10.622 8.907 10.893 1.00 76.94 106 SER A N 1
ATOM 900 C CA . SER A 1 106 ? -11.150 9.992 11.732 1.00 76.94 106 SER A CA 1
ATOM 901 C C . SER A 1 106 ? -12.666 10.154 11.644 1.00 76.94 106 SER A C 1
ATOM 903 O O . SER A 1 106 ? -13.289 10.560 12.624 1.00 76.94 106 SER A O 1
ATOM 905 N N . SER A 1 107 ? -13.274 9.794 10.511 1.00 62.69 107 SER A N 1
ATOM 906 C CA . SER A 1 107 ? -14.720 9.895 10.281 1.00 62.69 107 SER A CA 1
ATOM 907 C C . SER A 1 107 ? -15.554 9.054 11.255 1.00 62.69 107 SER A C 1
ATOM 909 O O . SER A 1 107 ? -16.714 9.374 11.500 1.00 62.69 107 SER A O 1
ATOM 911 N N . ILE A 1 108 ? -14.942 8.032 11.861 1.00 53.50 108 ILE A N 1
ATOM 912 C CA . ILE A 1 108 ? -15.576 7.116 12.818 1.00 53.50 108 ILE A CA 1
ATOM 913 C C . ILE A 1 108 ? -15.283 7.517 14.278 1.00 53.50 108 ILE A C 1
ATOM 915 O O . ILE A 1 108 ? -15.990 7.093 15.187 1.00 53.50 108 ILE A O 1
ATOM 919 N N . VAL A 1 109 ? -14.328 8.427 14.526 1.00 48.97 109 VAL A N 1
ATOM 920 C CA . VAL A 1 109 ? -14.045 8.978 15.873 1.00 48.97 109 VAL A CA 1
ATOM 921 C C . VAL A 1 109 ? -15.129 9.974 16.332 1.00 48.97 109 VAL A C 1
ATOM 923 O O . VAL A 1 109 ? -15.118 10.430 17.472 1.00 48.97 109 VAL A O 1
ATOM 926 N N . VAL A 1 110 ? -16.141 10.261 15.506 1.00 45.44 110 VAL A N 1
ATOM 927 C CA . VAL A 1 110 ? -17.355 10.982 15.930 1.00 45.44 110 VAL A CA 1
ATOM 928 C C . VAL A 1 110 ? -18.320 10.010 16.636 1.00 45.44 110 VAL A C 1
ATOM 930 O O . VAL A 1 110 ? -19.455 9.808 16.217 1.00 45.44 110 VAL A O 1
ATOM 933 N N . GLY A 1 111 ? -17.839 9.358 17.697 1.00 38.47 111 GLY A N 1
ATOM 934 C CA . GLY A 1 111 ? -18.602 8.453 18.555 1.00 38.47 111 GLY A CA 1
ATOM 935 C C . GLY A 1 111 ? -18.992 9.120 19.878 1.00 38.47 111 GLY A C 1
ATOM 936 O O . GLY A 1 111 ? -18.150 9.345 20.742 1.00 38.47 111 GLY A O 1
ATOM 937 N N . GLU A 1 112 ? -20.283 9.434 19.997 1.00 41.06 112 GLU A N 1
ATOM 938 C CA . GLU A 1 112 ? -21.104 9.697 21.199 1.00 41.06 112 GLU A CA 1
ATOM 939 C C . GLU A 1 112 ? -20.876 10.918 22.119 1.00 41.06 112 GLU A C 1
ATOM 941 O O . GLU A 1 112 ? -21.772 11.176 22.913 1.00 41.06 112 GLU A O 1
ATOM 946 N N . ASN A 1 113 ? -19.819 11.743 22.020 1.00 43.47 113 ASN A N 1
ATOM 947 C CA . ASN A 1 113 ? -19.644 12.849 23.001 1.00 43.47 113 ASN A CA 1
ATOM 948 C C . ASN A 1 113 ? -19.295 14.262 22.485 1.00 43.47 113 ASN A C 1
ATOM 950 O O . ASN A 1 113 ? -18.991 15.133 23.298 1.00 43.47 113 ASN A O 1
ATOM 954 N N . SER A 1 114 ? -19.347 14.564 21.183 1.00 44.75 114 SER A N 1
ATOM 955 C CA . SER A 1 114 ? -18.861 15.874 20.689 1.00 44.75 114 SER A CA 1
ATOM 956 C C . SER A 1 114 ? -19.913 16.852 20.152 1.00 44.75 114 SER A C 1
ATOM 958 O O . SER A 1 114 ? -19.525 17.897 19.635 1.00 44.75 114 SER A O 1
ATOM 960 N N . TYR A 1 115 ? -21.217 16.575 20.280 1.00 44.97 115 TYR A N 1
ATOM 961 C CA . TYR A 1 115 ? -22.268 17.501 19.814 1.00 44.97 115 TYR A CA 1
ATOM 962 C C . TYR A 1 115 ? -23.277 17.965 20.874 1.00 44.97 115 TYR A C 1
ATOM 964 O O . TYR A 1 115 ? -24.147 18.766 20.547 1.00 44.97 115 TYR A O 1
ATOM 972 N N . ASP A 1 116 ? -23.129 17.575 22.144 1.00 43.88 116 ASP A N 1
ATOM 973 C CA . ASP A 1 116 ? -24.106 17.921 23.192 1.00 43.88 116 ASP A CA 1
ATOM 974 C C . ASP A 1 116 ? -23.771 19.163 24.042 1.00 43.88 116 ASP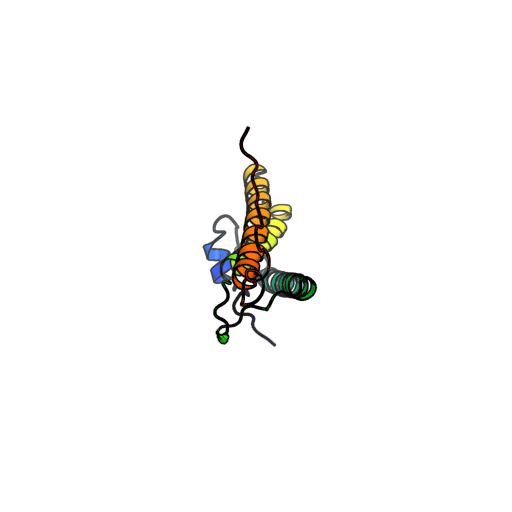 A C 1
ATOM 976 O O . ASP A 1 116 ? -24.437 19.431 25.042 1.00 43.88 116 ASP A O 1
ATOM 980 N N . SER A 1 117 ? -22.783 19.991 23.673 1.00 47.69 117 SER A N 1
ATOM 981 C CA . SER A 1 117 ? -22.419 21.143 24.524 1.00 47.69 117 SER A CA 1
ATOM 982 C C . SER A 1 117 ? -22.067 22.457 23.831 1.00 47.69 117 SER A C 1
ATOM 984 O O . SER A 1 117 ? -21.490 23.337 24.468 1.00 47.69 117 SER A O 1
ATOM 986 N N . VAL A 1 118 ? -22.516 22.692 22.595 1.00 45.28 118 VAL A N 1
ATOM 987 C CA . VAL A 1 118 ? -22.576 24.072 22.078 1.00 45.28 118 VAL A CA 1
ATOM 988 C C . VAL A 1 118 ? -24.028 24.524 22.019 1.00 45.28 118 VAL A C 1
ATOM 990 O O . VAL A 1 118 ? -24.679 24.491 20.977 1.00 45.28 118 VAL A O 1
ATOM 993 N N . ARG A 1 119 ? -24.549 24.988 23.162 1.00 52.16 119 ARG A N 1
ATOM 994 C CA . ARG A 1 119 ? -25.739 25.844 23.157 1.00 52.16 119 ARG A CA 1
ATOM 995 C C . ARG A 1 119 ? -25.367 27.136 22.436 1.00 52.16 119 ARG A C 1
ATOM 997 O O . ARG A 1 119 ? -24.718 28.008 23.010 1.00 52.16 119 ARG A O 1
ATOM 1004 N N . LEU A 1 120 ? -25.784 27.258 21.181 1.00 50.91 120 LEU A N 1
ATOM 1005 C CA . LEU A 1 120 ? -25.790 28.529 20.468 1.00 50.91 120 LEU A CA 1
ATOM 1006 C C . LEU A 1 120 ? -26.853 29.431 21.110 1.00 50.91 120 LEU A C 1
ATOM 1008 O O . LEU A 1 120 ? -27.980 29.521 20.630 1.00 50.91 120 LEU A O 1
ATOM 1012 N N . TYR A 1 121 ? -26.495 30.118 22.196 1.00 53.75 121 TYR A N 1
ATOM 1013 C CA . TYR A 1 121 ? -27.196 31.328 22.632 1.00 53.75 121 TYR A CA 1
ATOM 1014 C C . TYR A 1 121 ? -26.846 32.459 21.660 1.00 53.75 121 TYR A C 1
ATOM 1016 O O . TYR A 1 121 ? -26.111 33.391 21.974 1.00 53.75 121 TYR A O 1
ATOM 1024 N N . GLY A 1 122 ? -27.311 32.316 20.422 1.00 46.44 122 GLY A N 1
ATOM 1025 C CA . GLY A 1 122 ? -27.215 33.340 19.399 1.00 46.44 122 GLY A CA 1
ATOM 1026 C C . GLY A 1 122 ? -28.372 34.316 19.536 1.00 46.44 122 GLY A C 1
ATOM 1027 O O . GLY A 1 122 ? -29.303 34.263 18.737 1.00 46.44 122 GLY A O 1
ATOM 1028 N N . ASP A 1 123 ? -28.305 35.223 20.511 1.00 47.03 123 ASP A N 1
ATOM 1029 C CA . ASP A 1 123 ? -29.055 36.479 20.437 1.00 47.03 123 ASP A CA 1
ATOM 1030 C C . ASP A 1 123 ? -28.436 37.329 19.321 1.00 47.03 123 ASP A C 1
ATOM 1032 O O . ASP A 1 123 ? -27.573 38.182 19.539 1.00 47.03 123 ASP A O 1
ATOM 1036 N N . ILE A 1 124 ? -28.857 37.080 18.083 1.00 51.50 124 ILE A N 1
ATOM 1037 C CA . ILE A 1 124 ? -28.569 37.993 16.981 1.00 51.50 124 ILE A CA 1
ATOM 1038 C C . ILE A 1 124 ? -29.533 39.172 17.136 1.00 51.50 124 ILE A C 1
ATOM 1040 O O . ILE A 1 124 ? -30.688 39.106 16.709 1.00 51.50 124 ILE A O 1
ATOM 1044 N N . LYS A 1 125 ? -29.065 40.272 17.742 1.00 47.69 125 LYS A N 1
ATOM 1045 C CA . LYS A 1 125 ? -29.730 41.573 17.588 1.00 47.69 125 LYS A CA 1
ATOM 1046 C C . LYS A 1 125 ? -29.739 41.916 16.099 1.00 47.69 125 LYS A C 1
ATOM 1048 O O . LYS A 1 125 ? -28.683 42.132 15.507 1.00 47.69 125 LYS A O 1
ATOM 1053 N N . LYS A 1 126 ? -30.929 41.933 15.500 1.00 42.31 126 LYS A N 1
ATOM 1054 C CA . LYS A 1 126 ? -31.122 42.447 14.143 1.00 42.31 126 LYS A CA 1
ATOM 1055 C C . LYS A 1 126 ? -30.861 43.963 14.129 1.00 42.31 126 LYS A C 1
ATOM 1057 O O . LYS A 1 126 ? -31.260 44.619 15.096 1.00 42.31 126 LYS A O 1
ATOM 1062 N N . PRO A 1 127 ? -30.198 44.498 13.088 1.00 56.06 127 PRO A N 1
ATOM 1063 C CA . PRO A 1 127 ? -30.227 45.927 12.798 1.00 56.06 127 PRO A CA 1
ATOM 1064 C C . PRO A 1 127 ? -31.638 46.385 12.407 1.00 56.06 127 PRO A C 1
ATOM 1066 O O . PRO A 1 127 ? -32.408 45.551 11.869 1.00 56.06 127 PRO A O 1
#

pLDDT: mean 82.83, std 16.87, range [38.47, 97.12]

Organism: Brachyspira intermedia (strain ATCC 51140 / PWS/A) (NCBI:txid1045858)

Secondary structure (DSSP, 8-state):
-PPPTTPPPHHHHHHH-TTS-GGGS-HHHHHHHHHHHHHHHHHHHHHTTPPPP-TTTT---HHHHHHHHHHHHHHHHHHH---HHHHHHHHHHHHHHHHHHHHHHHTT---SSSSSS----------

Radius of gyration: 19.72 Å; chains: 1; bounding box: 46×59×41 Å

Foldseek 3Di:
DDDAPLQDDPVNLCVPCVPDDCVPDDNVVLSVQSVVLVVVVVVVCVVVVFDGDDPVVPQDRPLVSVLSSLVSVLVVCVPGNPDPVVNVVSVVVSVVSSVVSVCSRVVVVPPDDDPPPPPPPPPPPDD